Protein AF-A0A2D9KZ98-F1 (afdb_monomer_lite)

Structure (mmCIF, N/CA/C/O backbone):
data_AF-A0A2D9KZ98-F1
#
_entry.id   AF-A0A2D9KZ98-F1
#
loop_
_atom_site.group_PDB
_atom_site.id
_atom_site.type_symbol
_atom_site.label_atom_id
_atom_site.label_alt_id
_atom_site.label_comp_id
_atom_site.label_asym_id
_atom_site.label_entity_id
_atom_site.label_seq_id
_atom_site.pdbx_PDB_ins_code
_atom_site.Cartn_x
_atom_site.Cartn_y
_atom_site.Cartn_z
_atom_site.occupancy
_atom_site.B_iso_or_equiv
_atom_site.auth_seq_id
_atom_site.auth_comp_id
_atom_site.auth_asym_id
_atom_site.auth_atom_id
_atom_site.pdbx_PDB_model_num
ATOM 1 N N . MET A 1 1 ? -16.321 -20.448 24.373 1.00 41.00 1 MET A N 1
ATOM 2 C CA . MET A 1 1 ? -16.283 -18.971 24.338 1.00 41.00 1 MET A CA 1
ATOM 3 C C . MET A 1 1 ? -14.824 -18.565 24.469 1.00 41.00 1 MET A C 1
ATOM 5 O O . MET A 1 1 ? -14.412 -18.134 25.527 1.00 41.00 1 MET A O 1
ATOM 9 N N . GLU A 1 2 ? -14.036 -18.822 23.425 1.00 41.59 2 GLU A N 1
ATOM 10 C CA . GLU A 1 2 ? -12.563 -18.672 23.424 1.00 41.59 2 GLU A CA 1
ATOM 11 C C . GLU A 1 2 ? -12.092 -18.017 22.108 1.00 41.59 2 GLU A C 1
ATOM 13 O O . GLU A 1 2 ? -10.931 -18.061 21.757 1.00 41.59 2 GLU A O 1
ATOM 18 N N . LYS A 1 3 ? -13.029 -17.461 21.327 1.00 49.75 3 LYS A N 1
ATOM 19 C CA . LYS A 1 3 ? -12.790 -16.960 19.964 1.00 49.75 3 LYS A CA 1
ATOM 20 C C . LYS A 1 3 ? -12.680 -15.430 19.886 1.00 49.75 3 LYS A C 1
ATOM 22 O O . LYS A 1 3 ? -12.148 -14.899 18.919 1.00 49.75 3 LYS A O 1
ATOM 27 N N . ASP A 1 4 ? -13.183 -14.718 20.890 1.00 54.19 4 ASP A N 1
ATOM 28 C CA . ASP A 1 4 ? -13.397 -13.269 20.797 1.00 54.19 4 ASP A CA 1
ATOM 29 C C . ASP A 1 4 ? -12.133 -12.462 21.159 1.00 54.19 4 ASP A C 1
ATOM 31 O O . ASP A 1 4 ? -11.818 -11.482 20.485 1.00 54.19 4 ASP A O 1
ATOM 35 N N . GLU A 1 5 ? -11.345 -12.933 22.130 1.00 53.41 5 GLU A N 1
ATOM 36 C CA . GLU A 1 5 ? -10.069 -12.322 22.547 1.00 53.41 5 GLU A CA 1
ATOM 37 C C . GLU A 1 5 ? -8.997 -12.418 21.442 1.00 53.41 5 GLU A C 1
ATOM 39 O O . GLU A 1 5 ? -8.264 -11.463 21.178 1.00 53.41 5 GLU A O 1
ATOM 44 N N . ASP A 1 6 ? -9.016 -13.511 20.673 1.00 67.25 6 ASP A N 1
ATOM 45 C CA . ASP A 1 6 ? -8.138 -13.721 19.517 1.00 67.25 6 ASP A CA 1
ATOM 46 C C . ASP A 1 6 ? -8.327 -12.663 18.418 1.00 67.25 6 ASP A C 1
ATOM 48 O O . ASP A 1 6 ? -7.397 -12.372 17.665 1.00 67.25 6 ASP A O 1
ATOM 52 N N . THR A 1 7 ? -9.515 -12.060 18.305 1.00 70.50 7 THR A N 1
ATOM 53 C CA . THR A 1 7 ? -9.825 -11.109 17.223 1.00 70.50 7 THR A CA 1
ATOM 54 C C . THR A 1 7 ? -9.228 -9.738 17.480 1.00 70.50 7 THR A C 1
ATOM 56 O O . THR A 1 7 ? -8.637 -9.149 16.571 1.00 70.50 7 THR A O 1
ATOM 59 N N . TYR A 1 8 ? -9.362 -9.241 18.712 1.00 73.38 8 TYR A N 1
ATOM 60 C CA . TYR A 1 8 ? -8.701 -8.011 19.140 1.00 73.38 8 TYR A CA 1
ATOM 61 C C . TYR A 1 8 ? -7.187 -8.162 18.985 1.00 73.38 8 TYR A C 1
ATOM 63 O O . TYR A 1 8 ? -6.553 -7.344 18.320 1.00 73.38 8 TYR A O 1
ATOM 71 N N . ILE A 1 9 ? -6.631 -9.267 19.495 1.00 76.06 9 ILE A N 1
ATOM 72 C CA . ILE A 1 9 ? -5.197 -9.556 19.432 1.00 76.06 9 ILE A CA 1
ATOM 73 C C . ILE A 1 9 ? -4.721 -9.650 17.975 1.00 76.06 9 ILE A C 1
ATOM 75 O O . ILE A 1 9 ? -3.716 -9.037 17.622 1.00 76.06 9 ILE A O 1
ATOM 79 N N . ALA A 1 10 ? -5.453 -10.335 17.091 1.00 76.38 10 ALA A N 1
ATOM 80 C CA . ALA A 1 10 ? -5.082 -10.457 15.681 1.00 76.38 10 ALA A CA 1
ATOM 81 C C . ALA A 1 10 ? -5.15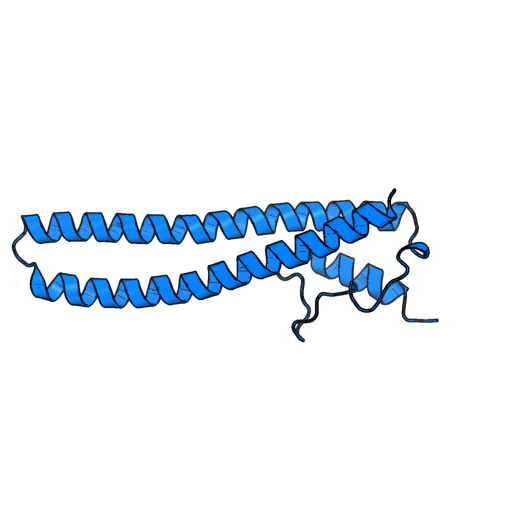1 -9.122 14.919 1.00 76.38 10 ALA A C 1
ATOM 83 O O . ALA A 1 10 ? -4.238 -8.802 14.153 1.00 76.38 10 ALA A O 1
ATOM 84 N N . LEU A 1 11 ? -6.213 -8.330 15.119 1.00 78.75 11 LEU A N 1
ATOM 85 C CA . LEU A 1 11 ? -6.356 -7.018 14.481 1.00 78.75 11 LEU A CA 1
ATOM 86 C C . LEU A 1 11 ? -5.305 -6.029 14.990 1.00 78.75 11 LEU A C 1
ATOM 88 O O . LEU A 1 11 ? -4.759 -5.274 14.186 1.00 78.75 11 LEU A O 1
ATOM 92 N N . LYS A 1 12 ? -5.006 -6.055 16.291 1.00 84.50 12 LYS A N 1
ATOM 93 C CA . LYS A 1 12 ? -3.983 -5.219 16.919 1.00 84.50 12 LYS A CA 1
ATOM 94 C C . LYS A 1 12 ? -2.582 -5.592 16.451 1.00 84.50 12 LYS A C 1
ATOM 96 O O . LYS A 1 12 ? -1.904 -4.736 15.892 1.00 84.50 12 LYS A O 1
ATOM 101 N N . MET A 1 13 ? -2.188 -6.866 16.560 1.00 81.19 13 MET A N 1
ATOM 102 C CA . MET A 1 13 ? -0.870 -7.333 16.105 1.00 81.19 13 MET A CA 1
ATOM 103 C C . MET A 1 13 ? -0.615 -6.959 14.648 1.00 81.19 13 MET A C 1
ATOM 105 O O . MET A 1 13 ? 0.479 -6.522 14.295 1.00 81.19 13 MET A O 1
ATOM 109 N N . MET A 1 14 ? -1.625 -7.087 13.787 1.00 77.75 14 MET A N 1
ATOM 110 C CA . MET A 1 14 ? -1.463 -6.702 12.392 1.00 77.75 14 MET A CA 1
ATOM 111 C C . MET A 1 14 ? -1.394 -5.200 12.197 1.00 77.75 14 MET A C 1
ATOM 113 O O . MET A 1 14 ? -0.592 -4.752 11.384 1.00 77.75 14 MET A O 1
ATOM 117 N N . ALA A 1 15 ? -2.194 -4.411 12.907 1.00 81.94 15 ALA A N 1
ATOM 118 C CA . ALA A 1 15 ? -2.112 -2.961 12.805 1.00 81.94 15 ALA A CA 1
ATOM 119 C C . ALA A 1 15 ? -0.759 -2.411 13.299 1.00 81.94 15 ALA A C 1
ATOM 121 O O . ALA A 1 15 ? -0.241 -1.461 12.717 1.00 81.94 15 ALA A O 1
ATOM 122 N N . GLU A 1 16 ? -0.159 -3.056 14.302 1.00 83.31 16 GLU A N 1
ATOM 123 C CA . GLU A 1 16 ? 1.168 -2.735 14.844 1.00 83.31 16 GLU A CA 1
ATOM 124 C C . GLU A 1 16 ? 2.326 -3.249 13.975 1.00 83.31 16 GLU A C 1
ATOM 126 O O . GLU A 1 16 ? 3.437 -2.714 14.017 1.00 83.31 16 GLU A O 1
ATOM 131 N N . THR A 1 17 ? 2.087 -4.286 13.172 1.00 80.25 17 THR A N 1
ATOM 132 C CA . THR A 1 17 ? 3.112 -4.847 12.292 1.00 80.25 17 THR A CA 1
ATOM 133 C C . THR A 1 17 ? 3.468 -3.854 11.182 1.00 80.25 17 THR A C 1
ATOM 135 O O . THR A 1 17 ? 2.603 -3.268 10.534 1.00 80.25 17 THR A O 1
ATOM 138 N N . ILE A 1 18 ? 4.774 -3.703 10.927 1.00 66.62 18 ILE A N 1
ATOM 139 C CA . ILE A 1 18 ? 5.327 -2.823 9.878 1.00 66.62 18 ILE A CA 1
ATOM 140 C C . ILE A 1 18 ? 4.890 -3.278 8.474 1.00 66.62 18 ILE A C 1
ATOM 142 O O . ILE A 1 18 ? 4.882 -2.485 7.531 1.00 66.62 18 ILE A O 1
ATOM 146 N N . ASP A 1 19 ? 4.523 -4.553 8.323 1.00 72.62 19 ASP A N 1
ATOM 147 C CA . ASP A 1 19 ? 3.942 -5.065 7.088 1.00 72.62 19 ASP A CA 1
ATOM 148 C C . ASP A 1 19 ? 2.615 -4.364 6.786 1.00 72.62 19 ASP A C 1
ATOM 150 O O . ASP A 1 19 ? 1.670 -4.318 7.576 1.00 72.62 19 ASP A O 1
ATOM 154 N N . LEU A 1 20 ? 2.538 -3.846 5.569 1.00 71.25 20 LEU A N 1
ATOM 155 C CA . LEU A 1 20 ? 1.388 -3.124 5.050 1.00 71.25 20 LEU A CA 1
ATOM 156 C C . LEU A 1 20 ? 0.285 -4.092 4.603 1.00 71.25 20 LEU A C 1
ATOM 158 O O . LEU A 1 20 ? -0.699 -3.677 3.996 1.00 71.25 20 LEU A O 1
ATOM 162 N N . SER A 1 21 ? 0.435 -5.388 4.886 1.00 73.81 21 SER A N 1
ATOM 163 C CA . SER A 1 21 ? -0.575 -6.415 4.676 1.00 73.81 21 SER A CA 1
ATOM 164 C C . SER A 1 21 ? -1.728 -6.274 5.671 1.00 73.81 21 SER A C 1
ATOM 166 O O . SER A 1 21 ? -1.557 -6.130 6.877 1.00 73.81 21 SER A O 1
ATOM 168 N N . SER A 1 22 ? -2.945 -6.303 5.146 1.00 70.00 22 SER A N 1
ATOM 169 C CA . SER A 1 22 ? -4.198 -6.366 5.912 1.00 70.00 22 SER A CA 1
ATOM 170 C C . SER A 1 22 ? -4.789 -7.781 5.916 1.00 70.00 22 SER A C 1
ATOM 172 O O . SER A 1 22 ? -5.937 -7.989 6.311 1.00 70.00 22 SER A O 1
ATOM 174 N N . ARG A 1 23 ? -4.003 -8.756 5.448 1.00 75.38 23 ARG A N 1
ATOM 175 C CA . ARG A 1 23 ? -4.386 -10.153 5.243 1.00 75.38 23 ARG A CA 1
ATOM 176 C C . ARG A 1 23 ? -3.403 -11.057 5.973 1.00 75.38 23 ARG A C 1
ATOM 178 O O . ARG A 1 23 ? -2.238 -10.690 6.096 1.00 75.38 23 ARG A O 1
ATOM 185 N N . ASN A 1 24 ? -3.871 -12.208 6.445 1.00 72.75 24 ASN A N 1
ATOM 186 C CA . ASN A 1 24 ? -3.000 -13.217 7.058 1.00 72.75 24 ASN A CA 1
ATOM 187 C C . ASN A 1 24 ? -2.224 -14.005 5.988 1.00 72.75 24 ASN A C 1
ATOM 189 O O . ASN A 1 24 ? -2.387 -13.784 4.786 1.00 72.75 24 ASN A O 1
ATOM 193 N N . ASP A 1 25 ? -1.427 -14.976 6.436 1.00 70.06 25 ASP A N 1
ATOM 194 C CA . ASP A 1 25 ? -0.662 -15.878 5.565 1.00 70.06 25 ASP A CA 1
ATOM 195 C C . ASP A 1 25 ? -1.540 -16.694 4.593 1.00 70.06 25 ASP A C 1
ATOM 197 O O . ASP A 1 25 ? -1.058 -17.142 3.553 1.00 70.06 25 ASP A O 1
ATOM 201 N N . ASN A 1 26 ? -2.840 -16.835 4.883 1.00 70.69 26 ASN A N 1
ATOM 202 C CA . ASN A 1 26 ? -3.827 -17.508 4.032 1.00 70.69 26 ASN A CA 1
ATOM 203 C C . ASN A 1 26 ? -4.537 -16.555 3.050 1.00 70.69 26 ASN A C 1
ATOM 205 O O . ASN A 1 26 ? -5.492 -16.953 2.386 1.00 70.69 26 ASN A O 1
ATOM 209 N N . ASP A 1 27 ? -4.086 -15.301 2.940 1.00 68.44 27 ASP A N 1
ATOM 210 C CA . ASP A 1 27 ? -4.697 -14.253 2.116 1.00 68.44 27 ASP A CA 1
ATOM 211 C C . ASP A 1 27 ? -6.161 -13.952 2.507 1.00 68.44 27 ASP A C 1
ATOM 213 O O . ASP A 1 27 ? -6.935 -13.459 1.689 1.00 68.44 27 ASP A O 1
ATOM 217 N N . GLU A 1 28 ? -6.565 -14.196 3.753 1.00 69.31 28 GLU A N 1
ATOM 218 C CA . GLU A 1 28 ? -7.889 -13.817 4.260 1.00 69.31 28 GLU A CA 1
ATOM 219 C C . GLU A 1 28 ? -7.850 -12.411 4.865 1.00 69.31 28 GLU A C 1
ATOM 221 O O . GLU A 1 28 ? -6.894 -12.054 5.557 1.00 69.31 28 GLU A O 1
ATOM 226 N N . ILE A 1 29 ? -8.897 -11.607 4.634 1.00 71.56 29 ILE A N 1
ATOM 227 C CA . ILE A 1 29 ? -9.044 -10.314 5.317 1.00 71.56 29 ILE A CA 1
ATOM 228 C C . ILE A 1 29 ? -9.324 -10.609 6.791 1.00 71.56 29 ILE A C 1
ATOM 230 O O . ILE A 1 29 ? -10.381 -11.139 7.141 1.00 71.56 29 ILE A O 1
ATOM 234 N N . ILE A 1 30 ? -8.362 -10.274 7.647 1.00 66.88 30 ILE A N 1
ATOM 235 C CA . ILE A 1 30 ? -8.365 -10.707 9.045 1.00 66.88 30 ILE A CA 1
ATOM 236 C C . ILE A 1 30 ? -9.577 -10.142 9.781 1.00 66.88 30 ILE A C 1
ATOM 238 O O . ILE A 1 30 ? -9.891 -8.956 9.677 1.00 66.88 30 ILE A O 1
ATOM 242 N N . GLY A 1 31 ? -10.263 -11.015 10.525 1.00 60.44 31 GLY A N 1
ATOM 243 C CA . GLY A 1 31 ? -11.296 -10.669 11.511 1.00 60.44 31 GLY A CA 1
ATOM 244 C C . GLY A 1 31 ? -12.620 -10.148 10.943 1.00 60.44 31 GLY A C 1
ATOM 245 O O . GLY A 1 31 ? -13.653 -10.233 11.598 1.00 60.44 31 GLY A O 1
ATOM 246 N N . LEU A 1 32 ? -12.638 -9.663 9.704 1.00 64.44 32 LEU A N 1
ATOM 247 C CA . LEU A 1 32 ? -13.784 -8.964 9.124 1.00 64.44 32 LEU A CA 1
ATOM 248 C C . LEU A 1 32 ? -14.896 -9.923 8.674 1.00 64.44 32 LEU A C 1
ATOM 250 O O . LEU A 1 32 ? -16.074 -9.564 8.730 1.00 64.44 32 LEU A O 1
ATOM 254 N N . GLU A 1 33 ? -14.518 -11.126 8.239 1.00 58.84 33 GLU A N 1
ATOM 255 C CA . GLU A 1 33 ? -15.430 -12.175 7.755 1.00 58.84 33 GLU A CA 1
ATOM 256 C C . GLU A 1 33 ? -15.885 -13.123 8.872 1.00 58.84 33 GLU A C 1
ATOM 258 O O . GLU A 1 33 ? -16.971 -13.691 8.793 1.00 58.84 33 GLU A O 1
ATOM 263 N N . TYR A 1 34 ? -15.097 -13.231 9.944 1.00 51.09 34 TYR A N 1
ATOM 264 C CA . TYR A 1 34 ? -15.339 -14.173 11.037 1.00 51.09 34 TYR A CA 1
ATOM 265 C C . TYR A 1 34 ? -16.037 -13.546 12.254 1.00 51.09 34 TYR A C 1
ATOM 267 O O . TYR A 1 34 ? -16.727 -14.261 12.977 1.00 51.09 34 TYR A O 1
ATOM 275 N N . TYR A 1 35 ? -15.937 -12.224 12.455 1.00 55.59 35 TYR A N 1
ATOM 276 C CA . TYR A 1 35 ? -16.485 -11.555 13.638 1.00 55.59 35 TYR A CA 1
ATOM 277 C C . TYR A 1 35 ? -17.438 -10.426 13.234 1.00 55.59 35 TYR A C 1
ATOM 279 O O . TYR A 1 35 ? -17.073 -9.310 12.860 1.00 55.59 35 TYR A O 1
ATOM 287 N N . VAL A 1 36 ? -18.724 -10.776 13.246 1.00 55.38 36 VAL A N 1
ATOM 288 C CA . VAL A 1 36 ? -19.864 -9.878 13.000 1.00 55.38 36 VAL A CA 1
ATOM 289 C C . VAL A 1 36 ? -20.209 -9.053 14.254 1.00 55.38 36 VAL A C 1
ATOM 291 O O . VAL A 1 36 ? -20.938 -8.070 14.155 1.00 55.38 36 VAL A O 1
ATOM 294 N N . ASN A 1 37 ? -19.643 -9.388 15.418 1.00 57.53 37 ASN A N 1
ATOM 295 C CA . ASN A 1 37 ? -19.978 -8.777 16.704 1.00 57.53 37 ASN A CA 1
ATOM 296 C C . ASN A 1 37 ? -18.792 -8.025 17.319 1.00 57.53 37 ASN A C 1
ATOM 298 O O . ASN A 1 37 ? -18.212 -8.469 18.302 1.00 57.53 37 ASN A O 1
ATOM 302 N N . PHE A 1 38 ? -18.487 -6.837 16.790 1.00 64.12 38 PHE A N 1
ATOM 303 C CA . PHE A 1 38 ? -17.633 -5.875 17.501 1.00 64.12 38 PHE A CA 1
ATOM 304 C C . PHE A 1 38 ? -18.293 -5.343 18.794 1.00 64.12 38 PHE A C 1
ATOM 306 O O . PHE A 1 38 ? -17.620 -4.726 19.603 1.00 64.12 38 PHE A O 1
ATOM 313 N N . ASN A 1 39 ? -19.574 -5.656 19.040 1.00 61.47 39 ASN A N 1
ATOM 314 C CA . ASN A 1 39 ? -20.327 -5.320 20.259 1.00 61.47 39 ASN A CA 1
ATOM 315 C C . ASN A 1 39 ? -19.777 -5.938 21.563 1.00 61.47 39 ASN A C 1
ATOM 317 O O . ASN A 1 39 ? -20.323 -5.667 22.628 1.00 61.47 39 ASN A O 1
ATOM 321 N N . VAL A 1 40 ? -18.788 -6.833 21.482 1.00 63.34 40 VAL A N 1
ATOM 322 C CA . VAL A 1 40 ? -18.164 -7.487 22.649 1.00 63.34 40 VAL A CA 1
ATOM 323 C C . VAL A 1 40 ? -16.894 -6.750 23.097 1.00 63.34 40 VAL A C 1
ATOM 325 O O . VAL A 1 40 ? -16.452 -6.946 24.224 1.00 63.34 40 VAL A O 1
ATOM 328 N N . LEU A 1 41 ? -16.326 -5.893 22.240 1.00 69.69 41 LEU A N 1
ATOM 329 C CA . LEU A 1 41 ? -15.179 -5.052 22.585 1.00 69.69 41 LEU A CA 1
ATOM 330 C C . LEU A 1 41 ? -15.612 -3.916 23.508 1.00 69.69 41 LEU A C 1
ATOM 332 O O . LEU A 1 41 ? -16.705 -3.366 23.365 1.00 69.69 41 LEU A O 1
ATOM 336 N N . THR A 1 42 ? -14.727 -3.544 24.424 1.00 76.38 42 THR A N 1
ATOM 337 C CA . THR A 1 42 ? -14.895 -2.319 25.207 1.00 76.38 42 THR A CA 1
ATOM 338 C C . THR A 1 42 ? -14.692 -1.082 24.329 1.00 76.38 42 THR A C 1
ATOM 340 O O . THR A 1 42 ? -13.992 -1.129 23.313 1.00 76.38 42 THR A O 1
ATOM 343 N N . ASP A 1 43 ? -15.277 0.050 24.730 1.00 79.00 43 ASP A N 1
ATOM 344 C CA . ASP A 1 43 ? -15.118 1.324 24.012 1.00 79.00 43 ASP A CA 1
ATOM 345 C C . ASP A 1 43 ? -13.636 1.738 23.890 1.00 79.00 43 ASP A C 1
ATOM 347 O O . ASP A 1 43 ? -13.225 2.304 22.871 1.00 79.00 43 ASP A O 1
ATOM 351 N N . ASP A 1 44 ? -12.817 1.399 24.892 1.00 81.38 44 ASP A N 1
ATOM 352 C CA . ASP A 1 44 ? -11.375 1.662 24.909 1.00 81.38 44 ASP A CA 1
ATOM 353 C C . ASP A 1 44 ? -10.627 0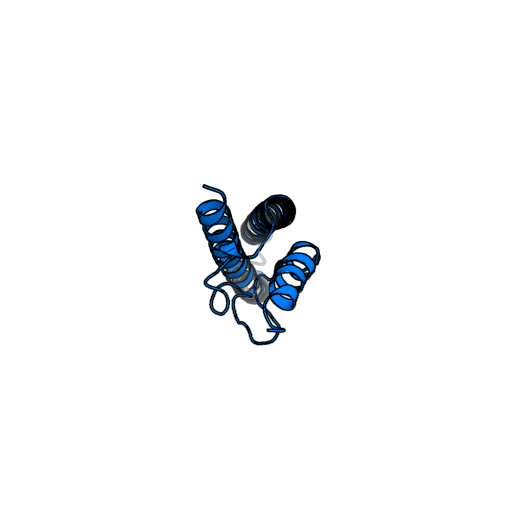.813 23.863 1.00 81.38 44 ASP A C 1
ATOM 355 O O . ASP A 1 44 ? -9.856 1.351 23.064 1.00 81.38 44 ASP A O 1
ATOM 359 N N . GLU A 1 45 ? -10.896 -0.496 23.799 1.00 80.81 45 GLU A N 1
ATOM 360 C CA . GLU A 1 45 ? -10.293 -1.407 22.810 1.00 80.81 45 GLU A CA 1
ATOM 361 C C . GLU A 1 45 ? -10.717 -1.062 21.379 1.00 80.81 45 GLU A C 1
ATOM 363 O O . GLU A 1 45 ? -9.909 -1.119 20.446 1.00 80.81 45 GLU A O 1
ATOM 368 N N . LEU A 1 46 ? -11.984 -0.678 21.193 1.00 81.69 46 LEU A N 1
ATOM 369 C CA . LEU A 1 46 ? -12.499 -0.240 19.900 1.00 81.69 46 LEU A CA 1
ATOM 370 C C . LEU A 1 46 ? -11.811 1.053 19.444 1.00 81.69 46 LEU A C 1
ATOM 372 O O . LEU A 1 46 ? -11.415 1.164 18.282 1.00 81.69 46 LEU A O 1
ATOM 376 N N . THR A 1 47 ? -11.625 2.011 20.355 1.00 83.31 47 THR A N 1
ATOM 377 C CA . THR A 1 47 ? -10.945 3.281 20.063 1.00 83.31 47 THR A CA 1
ATOM 378 C C . THR A 1 47 ? -9.474 3.065 19.708 1.00 83.31 47 THR A C 1
ATOM 380 O O . THR A 1 47 ? -8.984 3.647 18.737 1.00 83.31 47 THR A O 1
ATOM 383 N N . GLU A 1 48 ? -8.773 2.200 20.444 1.00 85.88 48 GLU A N 1
ATOM 384 C CA . GLU A 1 48 ? -7.383 1.840 20.154 1.00 85.88 48 GLU A CA 1
ATOM 385 C C . GLU A 1 48 ? -7.250 1.181 18.773 1.00 85.88 48 GLU A C 1
ATOM 387 O O . GLU A 1 48 ? -6.415 1.589 17.961 1.00 85.88 48 GLU A O 1
ATOM 392 N N . LEU A 1 49 ? -8.121 0.216 18.457 1.00 84.12 49 LEU A N 1
ATOM 393 C CA . LEU A 1 49 ? -8.143 -0.428 17.145 1.00 84.12 49 LEU A CA 1
ATOM 394 C C . LEU A 1 49 ? -8.381 0.582 16.018 1.00 84.12 49 LEU A C 1
ATOM 396 O O . LEU A 1 49 ? -7.696 0.524 14.997 1.00 84.12 49 LEU A O 1
ATOM 400 N N . ILE A 1 50 ? -9.312 1.522 16.190 1.00 85.25 50 ILE A N 1
ATOM 401 C CA . ILE A 1 50 ? -9.571 2.570 15.194 1.00 85.25 50 ILE A CA 1
ATOM 402 C C . ILE A 1 50 ? -8.307 3.395 14.935 1.00 85.25 50 ILE A C 1
ATOM 404 O O . ILE A 1 50 ? -7.932 3.578 13.777 1.00 85.25 50 ILE A O 1
ATOM 408 N N . GLN A 1 51 ? -7.616 3.847 15.985 1.00 88.00 51 GLN A N 1
ATOM 409 C CA . GLN A 1 51 ? -6.395 4.645 15.836 1.00 88.00 51 GLN A CA 1
ATOM 410 C C . GLN A 1 51 ? -5.288 3.878 15.103 1.00 88.00 51 GLN A C 1
ATOM 412 O O . GLN A 1 51 ? -4.678 4.407 14.169 1.00 88.00 51 GLN A O 1
ATOM 417 N N . LEU A 1 52 ? -5.053 2.620 15.485 1.00 87.88 52 LEU A N 1
ATOM 418 C CA . LEU A 1 52 ? -4.023 1.784 14.867 1.00 87.88 52 LEU A CA 1
ATOM 419 C C . LEU A 1 52 ? -4.320 1.519 13.382 1.00 87.88 52 LEU A C 1
ATOM 421 O O . LEU A 1 52 ? -3.433 1.625 12.528 1.00 87.88 52 LEU A O 1
ATOM 425 N N . TRP A 1 53 ? -5.574 1.215 13.044 1.00 86.81 53 TRP A N 1
ATOM 426 C CA . TRP A 1 53 ? -5.972 0.946 11.663 1.00 86.81 53 TRP A CA 1
ATOM 427 C C . TRP A 1 53 ? -6.005 2.203 10.789 1.00 86.81 53 TRP A C 1
ATOM 429 O O . TRP A 1 53 ? -5.668 2.110 9.607 1.00 86.81 53 TRP A O 1
ATOM 439 N N . ASP A 1 54 ? -6.319 3.374 11.341 1.00 86.75 54 ASP A N 1
ATOM 440 C CA . ASP A 1 54 ? -6.247 4.649 10.617 1.00 86.75 54 ASP A CA 1
ATOM 441 C C . ASP A 1 54 ? -4.791 5.059 10.319 1.00 86.75 54 ASP A C 1
ATOM 443 O O . ASP A 1 54 ? -4.435 5.464 9.201 1.00 86.75 54 ASP A O 1
ATOM 447 N N . GLN A 1 55 ? -3.890 4.835 11.281 1.00 87.81 55 GLN A N 1
ATOM 448 C CA . GLN A 1 55 ? -2.454 5.012 11.073 1.00 87.81 55 GLN A CA 1
ATOM 449 C C . GLN A 1 55 ? -1.921 4.055 9.993 1.00 87.81 55 GLN A C 1
ATOM 451 O O . GLN A 1 55 ? -1.167 4.464 9.095 1.00 87.81 55 GLN A O 1
ATOM 456 N N . LYS A 1 56 ? -2.342 2.786 10.025 1.00 84.81 56 LYS A N 1
ATOM 457 C CA . LYS A 1 56 ? -1.981 1.799 9.001 1.00 84.81 56 LYS A CA 1
ATOM 458 C C . LYS A 1 56 ? -2.554 2.158 7.630 1.00 84.81 56 LYS A C 1
ATOM 460 O O . LYS A 1 56 ? -1.832 2.063 6.633 1.00 84.81 56 LYS A O 1
ATOM 465 N N . LEU A 1 57 ? -3.795 2.643 7.562 1.00 86.06 57 LEU A N 1
ATOM 466 C CA . LEU A 1 57 ? -4.432 3.122 6.333 1.00 86.06 57 LEU A CA 1
ATOM 467 C C . LEU A 1 57 ? -3.625 4.262 5.703 1.00 86.06 57 LEU A C 1
ATOM 469 O O . LEU A 1 57 ? -3.270 4.192 4.524 1.00 86.06 57 LEU A O 1
ATOM 473 N N . THR A 1 58 ? -3.261 5.267 6.499 1.00 87.50 58 THR A N 1
ATOM 474 C CA . THR A 1 58 ? -2.431 6.396 6.054 1.00 87.50 58 THR A CA 1
ATOM 475 C C . THR A 1 58 ? -1.075 5.923 5.523 1.00 87.50 58 THR A C 1
ATOM 477 O O . THR A 1 58 ? -0.566 6.431 4.519 1.00 87.50 58 THR A O 1
ATOM 480 N N . THR A 1 59 ? -0.481 4.912 6.156 1.00 85.94 59 THR A N 1
ATOM 481 C CA . THR A 1 59 ? 0.802 4.346 5.717 1.00 85.94 59 THR A CA 1
ATOM 482 C C . THR A 1 59 ? 0.658 3.576 4.399 1.00 85.94 59 THR A C 1
ATOM 484 O O . THR A 1 59 ? 1.453 3.782 3.480 1.00 85.94 59 THR A O 1
ATOM 487 N N . CYS A 1 60 ? -0.409 2.789 4.236 1.00 84.50 60 CYS A N 1
ATOM 488 C CA . CYS A 1 60 ? -0.727 2.101 2.979 1.00 84.50 60 CYS A CA 1
ATOM 489 C C . CYS A 1 60 ? -0.990 3.091 1.827 1.00 84.50 60 CYS A C 1
ATOM 491 O O . CYS A 1 60 ? -0.597 2.846 0.683 1.00 84.50 60 CYS A O 1
ATOM 493 N N . GLN A 1 61 ? -1.621 4.238 2.108 1.00 84.50 61 GLN A N 1
ATOM 494 C CA . GLN A 1 61 ? -1.817 5.305 1.118 1.00 84.50 61 GLN A CA 1
ATOM 495 C C . GLN A 1 61 ? -0.482 5.882 0.637 1.00 84.50 61 GLN A C 1
ATOM 497 O O . GLN A 1 61 ? -0.279 6.039 -0.571 1.00 84.50 61 GLN A O 1
ATOM 502 N N . LYS A 1 62 ? 0.443 6.154 1.568 1.00 85.50 62 LYS A N 1
ATOM 503 C CA . LYS A 1 62 ? 1.795 6.628 1.244 1.00 85.50 62 LYS A CA 1
ATOM 504 C C . LYS A 1 62 ? 2.562 5.609 0.407 1.00 85.50 62 LYS A C 1
ATOM 506 O O . LYS A 1 62 ? 3.181 6.000 -0.578 1.00 85.50 62 LYS A O 1
ATOM 511 N N . GLU A 1 63 ? 2.484 4.318 0.736 1.00 82.56 63 GLU A N 1
ATOM 512 C CA . GLU A 1 63 ? 3.157 3.266 -0.038 1.00 82.56 63 GLU A CA 1
ATOM 513 C C . GLU A 1 63 ? 2.612 3.173 -1.468 1.00 82.56 63 GLU A C 1
ATOM 515 O O . GLU A 1 63 ? 3.385 3.123 -2.427 1.00 82.56 63 GLU A O 1
ATOM 520 N N . LYS A 1 64 ? 1.286 3.224 -1.640 1.00 82.56 64 LYS A N 1
ATOM 521 C CA . LYS A 1 64 ? 0.670 3.253 -2.972 1.00 82.56 64 LYS A CA 1
ATOM 522 C C . LYS A 1 64 ? 1.174 4.446 -3.790 1.00 82.56 64 LYS A C 1
ATOM 524 O O . LYS A 1 64 ? 1.526 4.268 -4.955 1.00 82.56 64 LYS A O 1
ATOM 529 N N . LEU A 1 65 ? 1.210 5.640 -3.195 1.00 81.94 65 LEU A N 1
ATOM 530 C CA . LEU A 1 65 ? 1.707 6.848 -3.861 1.00 81.94 65 LEU A CA 1
ATOM 531 C C . LEU A 1 65 ? 3.191 6.727 -4.217 1.00 81.94 65 LEU A C 1
ATOM 533 O O . LEU A 1 65 ? 3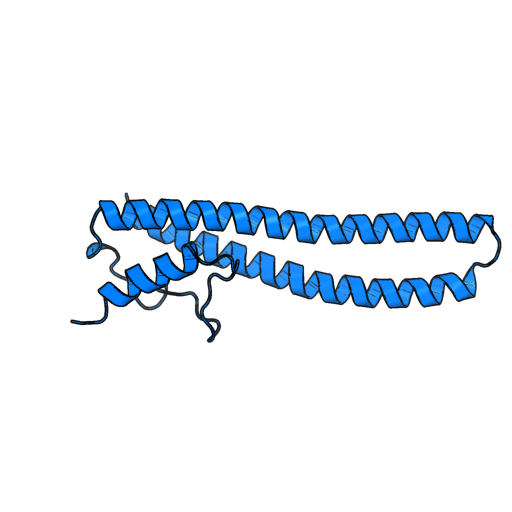.563 7.004 -5.354 1.00 81.94 65 LEU A O 1
ATOM 537 N N . ALA A 1 66 ? 4.023 6.250 -3.290 1.00 81.44 66 ALA A N 1
ATOM 538 C CA . ALA A 1 66 ? 5.446 6.022 -3.528 1.00 81.44 66 ALA A CA 1
ATOM 539 C C . ALA A 1 66 ? 5.667 5.028 -4.680 1.00 81.44 66 ALA A C 1
ATOM 541 O O . ALA A 1 66 ? 6.447 5.290 -5.597 1.00 81.44 66 ALA A O 1
ATOM 542 N N . SER A 1 67 ? 4.916 3.924 -4.691 1.00 78.62 67 SER A N 1
ATOM 543 C CA . SER A 1 67 ? 4.988 2.918 -5.750 1.00 78.62 67 SER A CA 1
ATOM 544 C C . SER A 1 67 ? 4.535 3.462 -7.107 1.00 78.62 67 SER A C 1
ATOM 546 O O . SER A 1 67 ? 5.122 3.096 -8.118 1.00 78.62 67 SER A O 1
ATOM 548 N N . GLN A 1 68 ? 3.528 4.341 -7.157 1.00 76.69 68 GLN A N 1
ATOM 549 C CA . GLN A 1 68 ? 3.113 5.001 -8.402 1.00 76.69 68 GLN A CA 1
ATOM 550 C C . GLN A 1 68 ? 4.131 6.042 -8.879 1.00 76.69 68 GLN A C 1
ATOM 552 O O . GLN A 1 68 ? 4.355 6.186 -10.078 1.00 76.69 68 GLN A O 1
ATOM 557 N N . PHE A 1 69 ? 4.767 6.757 -7.953 1.00 79.81 69 PHE A N 1
ATOM 558 C CA . PHE A 1 69 ? 5.772 7.761 -8.287 1.00 79.81 69 PHE A CA 1
ATOM 559 C C . PHE A 1 69 ? 7.060 7.135 -8.834 1.00 79.81 69 PHE A C 1
ATOM 561 O O . PHE A 1 69 ? 7.662 7.690 -9.750 1.00 79.81 69 PHE A O 1
ATOM 568 N N . THR A 1 70 ? 7.436 5.951 -8.340 1.00 77.62 70 THR A N 1
ATOM 569 C CA . THR A 1 70 ? 8.632 5.229 -8.816 1.00 77.62 70 THR A CA 1
ATOM 570 C C . THR A 1 70 ? 8.500 4.884 -10.307 1.00 77.62 70 THR A C 1
ATOM 572 O O . THR A 1 70 ? 9.410 5.169 -11.084 1.00 77.62 70 THR A O 1
ATOM 575 N N . VAL A 1 71 ? 7.307 4.450 -10.737 1.00 73.62 71 VAL A N 1
ATOM 576 C CA . VAL A 1 71 ? 6.981 4.192 -12.152 1.00 73.62 71 VAL A CA 1
ATOM 577 C C . VAL A 1 71 ? 7.217 5.438 -13.011 1.00 73.62 71 VAL A C 1
ATOM 579 O O . VAL A 1 71 ? 7.876 5.381 -14.049 1.00 73.62 71 VAL A O 1
ATOM 582 N N . ILE A 1 72 ? 6.709 6.594 -12.571 1.00 79.62 72 ILE A N 1
ATOM 583 C CA . ILE A 1 72 ? 6.863 7.865 -13.294 1.00 79.62 72 ILE A CA 1
ATOM 584 C C . ILE A 1 72 ? 8.342 8.263 -13.389 1.00 79.62 72 ILE A C 1
ATOM 586 O O . ILE A 1 72 ? 8.790 8.694 -14.452 1.00 79.62 72 ILE A O 1
ATOM 590 N N . GLN A 1 73 ? 9.111 8.095 -12.308 1.00 75.88 73 GLN A N 1
ATOM 591 C CA . GLN A 1 73 ? 10.550 8.374 -12.304 1.00 75.88 73 GLN A CA 1
ATOM 592 C C . GLN A 1 73 ? 11.304 7.496 -13.306 1.00 75.88 73 GLN A C 1
ATOM 594 O O . GLN A 1 73 ? 12.133 8.007 -14.059 1.00 75.88 73 GLN A O 1
ATOM 599 N N . VAL A 1 74 ? 10.990 6.199 -13.357 1.00 79.81 74 VAL A N 1
ATOM 600 C CA . VAL A 1 74 ? 11.584 5.258 -14.314 1.00 79.81 74 VAL A CA 1
ATOM 601 C C . VAL A 1 74 ? 11.275 5.700 -15.747 1.00 79.81 74 VAL A C 1
ATOM 603 O O . VAL A 1 74 ? 12.205 5.869 -16.536 1.00 79.81 74 VAL A O 1
ATOM 606 N N . PHE A 1 75 ? 10.012 6.010 -16.070 1.00 79.06 75 PHE A N 1
ATOM 607 C CA . PHE A 1 75 ? 9.629 6.577 -17.374 1.00 79.06 75 PHE A CA 1
ATOM 608 C C . PHE A 1 75 ? 10.383 7.866 -17.723 1.00 79.06 75 PHE A C 1
ATOM 610 O O . PHE A 1 75 ? 10.858 8.008 -18.853 1.00 79.06 75 PHE A O 1
ATOM 617 N N . GLY A 1 76 ? 10.553 8.774 -16.760 1.00 81.06 76 GLY A N 1
ATOM 618 C CA . GLY A 1 76 ? 11.323 10.005 -16.941 1.00 81.06 76 GLY A CA 1
ATOM 619 C C . GLY A 1 76 ? 12.798 9.754 -17.273 1.00 81.06 76 GLY A C 1
ATOM 620 O O . GLY A 1 76 ? 13.326 10.351 -18.212 1.00 81.06 76 GLY A O 1
ATOM 621 N N . LEU A 1 77 ? 13.454 8.834 -16.557 1.00 80.19 77 LEU A N 1
ATOM 622 C CA . LEU A 1 77 ? 14.856 8.465 -16.799 1.00 80.19 77 LEU A CA 1
ATOM 623 C C . LEU A 1 77 ? 15.061 7.850 -18.185 1.00 80.19 77 LEU A C 1
ATOM 625 O O . LEU A 1 77 ? 16.049 8.147 -18.856 1.00 80.19 77 LEU A O 1
ATOM 629 N N . ILE A 1 78 ? 14.116 7.031 -18.640 1.00 76.31 78 ILE A N 1
ATOM 630 C CA . ILE A 1 78 ? 14.175 6.413 -19.967 1.00 76.31 78 ILE A CA 1
ATOM 631 C C . ILE A 1 78 ? 14.011 7.468 -21.059 1.00 76.31 78 ILE A C 1
ATOM 633 O O . ILE A 1 78 ? 14.772 7.470 -22.025 1.00 76.31 78 ILE A O 1
ATOM 637 N N . GLY A 1 79 ? 13.042 8.378 -20.910 1.00 77.56 79 GLY A N 1
ATOM 638 C CA . GLY A 1 79 ? 12.860 9.488 -21.845 1.00 77.56 79 GLY A CA 1
ATOM 639 C C . GLY A 1 79 ? 14.128 10.338 -21.965 1.00 77.56 79 GLY A C 1
ATOM 640 O O . GLY A 1 79 ? 14.560 10.660 -23.071 1.00 77.56 79 GLY A O 1
ATOM 641 N N . LEU A 1 80 ? 14.783 10.618 -20.835 1.00 80.25 80 LEU A N 1
ATOM 642 C CA . LEU A 1 80 ? 16.058 11.331 -20.805 1.00 80.25 80 LEU A CA 1
ATOM 643 C C . LEU A 1 80 ? 17.183 10.545 -21.499 1.00 80.25 80 LEU A C 1
ATOM 645 O O . LEU A 1 80 ? 17.917 11.110 -22.310 1.00 80.25 80 LEU A O 1
ATOM 649 N N . ALA A 1 81 ? 17.304 9.244 -21.234 1.00 75.25 81 ALA A N 1
ATOM 650 C CA . ALA A 1 81 ? 18.304 8.393 -21.874 1.00 75.25 81 ALA A CA 1
ATOM 651 C C . ALA A 1 81 ? 18.101 8.301 -23.396 1.00 75.25 81 ALA A C 1
ATOM 653 O O . ALA A 1 81 ? 19.074 8.348 -24.148 1.00 75.25 81 ALA A O 1
ATOM 654 N N . MET A 1 82 ? 16.848 8.245 -23.865 1.00 74.81 82 MET A N 1
ATOM 655 C CA . MET A 1 82 ? 16.523 8.293 -25.295 1.00 74.81 82 MET A CA 1
ATOM 656 C C . MET A 1 82 ? 16.954 9.612 -25.943 1.00 74.81 82 MET A C 1
ATOM 658 O O . MET A 1 82 ? 17.530 9.588 -27.030 1.00 74.81 82 MET A O 1
ATOM 662 N N . LEU A 1 83 ? 16.729 10.752 -25.280 1.00 77.81 83 LEU A N 1
ATOM 663 C CA . LEU A 1 83 ? 17.184 12.057 -25.775 1.00 77.81 83 LEU A CA 1
ATOM 664 C C . LEU A 1 83 ? 18.713 12.110 -25.915 1.00 77.81 83 LEU A C 1
ATOM 666 O O . LEU A 1 83 ? 19.225 12.576 -26.931 1.00 77.81 83 LEU A O 1
ATOM 670 N N . ILE A 1 84 ? 19.448 11.581 -24.932 1.00 76.38 84 ILE A N 1
ATOM 671 C CA . ILE A 1 84 ? 20.919 11.521 -24.961 1.00 76.38 84 ILE A CA 1
ATOM 672 C C . ILE A 1 84 ? 21.413 10.574 -26.070 1.00 76.38 84 ILE A C 1
ATOM 674 O O . ILE A 1 84 ? 22.351 10.903 -26.800 1.00 76.38 84 ILE A O 1
ATOM 678 N N . ALA A 1 85 ? 20.773 9.414 -26.239 1.00 71.81 85 ALA A N 1
ATOM 679 C CA . ALA A 1 85 ? 21.113 8.445 -27.283 1.00 71.81 85 ALA A CA 1
ATOM 680 C C . ALA A 1 85 ? 20.861 8.997 -28.699 1.00 71.81 85 ALA A C 1
ATOM 682 O O . ALA A 1 85 ? 21.669 8.778 -29.602 1.00 71.81 85 ALA A O 1
ATOM 683 N N . TRP A 1 86 ? 19.778 9.761 -28.887 1.00 71.56 86 TRP A N 1
ATOM 684 C CA . TRP A 1 86 ? 19.494 10.468 -30.139 1.00 71.56 86 TRP A CA 1
ATOM 685 C C . TRP A 1 86 ? 20.609 11.459 -30.484 1.00 71.56 86 TRP A C 1
ATOM 687 O O . TRP A 1 86 ? 21.109 11.461 -31.607 1.00 71.56 86 TRP A O 1
ATOM 697 N N . LEU A 1 87 ? 21.032 12.276 -29.515 1.00 77.81 87 LEU A N 1
ATOM 698 C CA . LEU A 1 87 ? 22.093 13.273 -29.702 1.00 77.81 87 LEU A CA 1
ATOM 699 C C . LEU A 1 87 ? 23.471 12.653 -30.005 1.00 77.81 87 LEU A C 1
ATOM 701 O O . LEU A 1 87 ? 24.328 13.329 -30.564 1.00 77.81 87 LEU A O 1
ATOM 705 N N . SER A 1 88 ? 23.686 11.381 -29.656 1.00 74.19 88 SER A N 1
ATOM 706 C CA . SER A 1 88 ? 24.977 10.678 -29.770 1.00 74.19 88 SER A CA 1
ATOM 707 C C . SER A 1 88 ? 25.057 9.647 -30.908 1.00 74.19 88 SER A C 1
ATOM 709 O O . SER A 1 88 ? 26.105 9.034 -31.097 1.00 74.19 88 SER A O 1
ATOM 711 N N . GLY A 1 89 ? 23.992 9.457 -31.700 1.00 68.50 89 GLY A N 1
ATOM 712 C CA . GLY A 1 89 ? 24.025 8.672 -32.947 1.00 68.50 89 GLY A CA 1
ATOM 713 C C . GLY A 1 89 ? 24.022 7.139 -32.802 1.00 68.50 89 GLY A C 1
ATOM 714 O O . GLY A 1 89 ? 24.097 6.434 -33.806 1.00 68.50 89 GLY A O 1
ATOM 715 N N . GLY A 1 90 ? 23.892 6.595 -31.587 1.00 68.25 90 GLY A N 1
ATOM 716 C CA . GLY A 1 90 ? 23.934 5.150 -31.284 1.00 68.25 90 GLY A CA 1
ATOM 717 C C . GLY A 1 90 ? 22.560 4.507 -31.041 1.00 68.25 90 GLY A C 1
ATOM 718 O O . GLY A 1 90 ? 22.361 3.808 -30.050 1.00 68.25 90 GLY A O 1
ATOM 719 N N . ILE A 1 91 ? 21.585 4.787 -31.905 1.00 61.66 91 ILE A N 1
ATOM 720 C CA . ILE A 1 91 ? 20.157 4.794 -31.539 1.00 61.66 91 ILE A CA 1
ATOM 721 C C . ILE A 1 91 ? 19.537 3.384 -31.416 1.00 61.66 91 ILE A C 1
ATOM 723 O O . ILE A 1 91 ? 18.800 3.117 -30.477 1.00 61.66 91 ILE A O 1
ATOM 727 N N . ALA A 1 92 ? 19.833 2.432 -32.304 1.00 61.28 92 ALA A N 1
ATOM 728 C CA . ALA A 1 92 ? 19.024 1.205 -32.384 1.00 61.28 92 ALA A CA 1
ATOM 729 C C . ALA A 1 92 ? 19.327 0.145 -31.296 1.00 61.28 92 ALA A C 1
ATOM 731 O O . ALA A 1 92 ? 18.406 -0.435 -30.722 1.00 61.28 92 ALA A O 1
ATOM 732 N N . GLY A 1 93 ? 20.606 -0.111 -30.991 1.00 58.12 93 GLY A N 1
ATOM 733 C CA . GLY A 1 93 ? 21.017 -1.183 -30.067 1.00 58.12 93 GLY A CA 1
ATOM 734 C C . GLY A 1 93 ? 20.864 -0.832 -28.583 1.00 58.12 93 GLY A C 1
ATOM 735 O O . GLY A 1 93 ? 20.495 -1.687 -27.779 1.00 58.12 93 GLY A O 1
ATOM 736 N N . ALA A 1 94 ? 21.085 0.436 -28.222 1.00 62.69 94 ALA A N 1
ATOM 737 C CA . ALA A 1 94 ? 20.908 0.923 -26.853 1.00 62.69 94 ALA A CA 1
ATOM 738 C C . ALA A 1 94 ? 19.423 1.010 -26.460 1.00 62.69 94 ALA A C 1
ATOM 740 O O . ALA A 1 94 ? 19.060 0.709 -25.325 1.00 62.69 94 ALA A O 1
ATOM 741 N N . ILE A 1 95 ? 18.547 1.362 -27.408 1.00 62.50 95 ILE A N 1
ATOM 74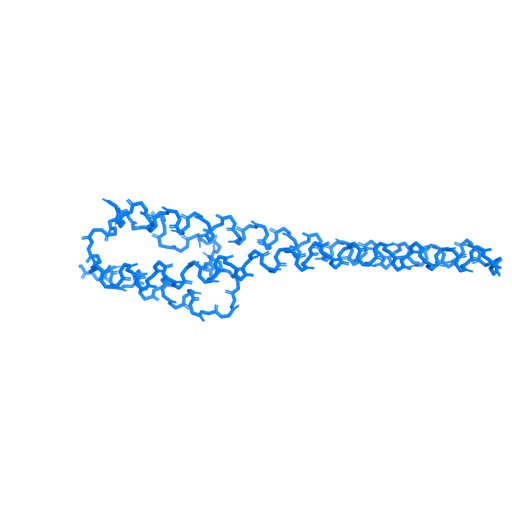2 C CA . ILE A 1 95 ? 17.100 1.437 -27.171 1.00 62.50 95 ILE A CA 1
ATOM 743 C C . ILE A 1 95 ? 16.514 0.049 -26.881 1.00 62.50 95 ILE A C 1
ATOM 745 O O . ILE A 1 95 ? 15.725 -0.090 -25.949 1.00 62.50 95 ILE A O 1
ATOM 749 N N . ALA A 1 96 ? 16.932 -0.991 -27.609 1.00 61.19 96 ALA A N 1
ATOM 750 C CA . ALA A 1 96 ? 16.426 -2.348 -27.396 1.00 61.19 96 ALA A CA 1
ATOM 751 C C . ALA A 1 96 ? 16.799 -2.925 -26.013 1.00 61.19 96 ALA A C 1
ATOM 753 O O . ALA A 1 96 ? 15.953 -3.550 -25.370 1.00 61.19 96 ALA A O 1
ATOM 754 N N . SER A 1 97 ? 18.025 -2.688 -25.518 1.00 63.19 97 SER A N 1
ATOM 755 C CA . SER A 1 97 ? 18.428 -3.162 -24.182 1.00 63.19 97 SER A CA 1
ATOM 756 C C . SER A 1 97 ? 17.736 -2.384 -23.058 1.00 63.19 97 SER A C 1
ATOM 758 O O . SER A 1 97 ? 17.324 -2.983 -22.063 1.00 63.19 97 SER A O 1
ATOM 760 N N . MET A 1 98 ? 17.513 -1.077 -23.247 1.00 65.44 98 MET A N 1
ATOM 761 C CA . MET A 1 98 ? 16.748 -0.259 -22.308 1.00 65.44 98 MET A CA 1
ATOM 762 C C . MET A 1 98 ? 15.295 -0.725 -22.227 1.00 65.44 98 MET A C 1
ATOM 764 O O . MET A 1 98 ? 14.827 -0.991 -21.128 1.00 65.44 98 MET A O 1
ATOM 768 N N . ILE A 1 99 ? 14.599 -0.929 -23.350 1.00 66.75 99 ILE A N 1
ATOM 769 C CA . ILE A 1 99 ? 13.195 -1.387 -23.345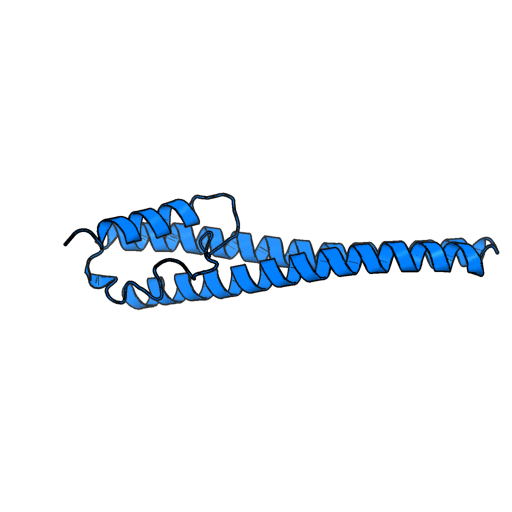 1.00 66.75 99 ILE A CA 1
ATOM 770 C C . ILE A 1 99 ? 13.026 -2.697 -22.552 1.00 66.75 99 ILE A C 1
ATOM 772 O O . ILE A 1 99 ? 12.051 -2.841 -21.813 1.00 66.75 99 ILE A O 1
ATOM 776 N N . GLY A 1 100 ? 13.983 -3.628 -22.639 1.00 69.88 100 GLY A N 1
ATOM 777 C CA . GLY A 1 100 ? 13.956 -4.875 -21.866 1.00 69.88 100 GLY A CA 1
ATOM 778 C C . GLY A 1 100 ? 14.060 -4.666 -20.349 1.00 69.88 100 GLY A C 1
ATOM 779 O O . GLY A 1 100 ? 13.288 -5.251 -19.587 1.00 69.88 100 GLY A O 1
ATOM 780 N N . VAL A 1 101 ? 14.968 -3.793 -19.900 1.00 71.56 101 VAL A N 1
ATOM 781 C CA . VAL A 1 101 ? 15.118 -3.437 -18.475 1.00 71.56 101 VAL A CA 1
ATOM 782 C C . VAL A 1 101 ? 13.869 -2.718 -17.962 1.00 71.56 101 VAL A C 1
ATOM 784 O O . VAL A 1 101 ? 13.383 -3.013 -16.872 1.00 71.56 101 VAL A O 1
ATOM 787 N N . VAL A 1 102 ? 13.294 -1.841 -18.780 1.00 70.44 102 VAL A N 1
ATOM 788 C CA . VAL A 1 102 ? 12.061 -1.109 -18.471 1.00 70.44 102 VAL A CA 1
ATOM 789 C C . VAL A 1 102 ? 10.874 -2.046 -18.338 1.00 70.44 102 VAL A C 1
ATOM 791 O O . VAL A 1 102 ? 10.120 -1.928 -17.379 1.00 70.44 102 VAL A O 1
ATOM 794 N N . GLY A 1 103 ? 10.726 -3.003 -19.256 1.00 72.25 103 GLY A N 1
ATOM 795 C CA . GLY A 1 103 ? 9.671 -4.009 -19.182 1.00 72.25 103 GLY A CA 1
ATOM 796 C C . GLY A 1 103 ? 9.755 -4.836 -17.899 1.00 72.25 103 GLY A C 1
ATOM 797 O O . GLY A 1 103 ? 8.736 -5.078 -17.255 1.00 72.25 103 GLY A O 1
ATOM 798 N N . MET A 1 104 ? 10.968 -5.211 -17.475 1.00 72.94 104 MET A N 1
ATOM 799 C CA . MET A 1 104 ? 11.172 -5.931 -16.215 1.00 72.94 104 MET A CA 1
ATOM 800 C C . MET A 1 104 ? 10.852 -5.074 -14.985 1.00 72.94 104 MET A C 1
ATOM 802 O O . MET A 1 104 ? 10.158 -5.549 -14.085 1.00 72.94 104 MET A O 1
ATOM 806 N N . ILE A 1 105 ? 11.303 -3.816 -14.948 1.00 71.81 105 ILE A N 1
ATOM 807 C CA . ILE A 1 105 ? 11.016 -2.899 -13.834 1.00 71.81 105 ILE A CA 1
ATOM 808 C C . ILE A 1 105 ? 9.513 -2.611 -13.754 1.00 71.81 105 ILE A C 1
ATOM 810 O O . ILE A 1 105 ? 8.925 -2.784 -12.690 1.00 71.81 105 ILE A O 1
ATOM 814 N N . ALA A 1 106 ? 8.869 -2.299 -14.880 1.00 70.56 106 ALA A N 1
ATOM 815 C CA . ALA A 1 106 ? 7.433 -2.052 -14.949 1.00 70.56 106 ALA A CA 1
ATOM 816 C C . ALA A 1 106 ? 6.611 -3.278 -14.517 1.00 70.56 106 ALA A C 1
ATOM 818 O O . ALA A 1 106 ? 5.590 -3.129 -13.853 1.00 70.56 106 ALA A O 1
ATOM 819 N N . MET A 1 107 ? 7.055 -4.499 -14.833 1.00 74.50 107 MET A N 1
ATOM 820 C CA . MET A 1 107 ? 6.382 -5.727 -14.394 1.00 74.50 107 MET A CA 1
ATOM 821 C C . MET A 1 107 ? 6.514 -5.959 -12.880 1.00 74.50 107 MET A C 1
ATOM 823 O O . MET A 1 107 ? 5.564 -6.410 -12.232 1.00 74.50 107 MET A O 1
ATOM 827 N N . ILE A 1 108 ? 7.685 -5.673 -12.301 1.00 74.00 108 ILE A N 1
ATOM 828 C CA . ILE A 1 108 ? 7.903 -5.750 -10.848 1.00 74.00 108 ILE A CA 1
ATOM 829 C C . ILE A 1 108 ? 7.074 -4.673 -10.140 1.00 74.00 108 ILE A C 1
ATOM 831 O O . ILE A 1 108 ? 6.415 -4.959 -9.138 1.00 74.00 108 ILE A O 1
ATOM 835 N N . GLU A 1 109 ? 7.060 -3.456 -10.675 1.00 70.69 109 GLU A N 1
ATOM 836 C CA . GLU A 1 109 ? 6.265 -2.351 -10.151 1.00 70.69 109 GLU A CA 1
ATOM 837 C C . GLU A 1 109 ? 4.765 -2.611 -10.275 1.00 70.69 109 GLU A C 1
ATOM 839 O O . GLU A 1 109 ? 4.061 -2.386 -9.299 1.00 70.69 109 GLU A O 1
ATOM 844 N N . ASP A 1 110 ? 4.260 -3.173 -11.377 1.00 76.75 110 ASP A N 1
ATOM 845 C CA . ASP A 1 110 ? 2.836 -3.517 -11.518 1.00 76.75 110 ASP A CA 1
ATOM 846 C C . ASP A 1 110 ? 2.385 -4.500 -10.427 1.00 76.75 110 ASP A C 1
ATOM 848 O O . ASP A 1 110 ? 1.356 -4.303 -9.775 1.00 76.75 110 ASP A O 1
ATOM 852 N N . LYS A 1 111 ? 3.210 -5.513 -10.120 1.00 79.69 111 LYS A N 1
ATOM 853 C CA . LYS A 1 111 ? 2.947 -6.434 -9.002 1.00 79.69 111 LYS A CA 1
ATOM 854 C C . LYS A 1 111 ? 2.925 -5.708 -7.653 1.00 79.69 111 LYS A C 1
ATOM 856 O O . LYS A 1 111 ? 2.023 -5.964 -6.850 1.00 79.69 111 LYS A O 1
ATOM 861 N N . ARG A 1 112 ? 3.875 -4.799 -7.401 1.00 78.25 112 ARG A N 1
ATOM 862 C CA . ARG A 1 112 ? 3.942 -4.010 -6.154 1.00 78.25 112 ARG A CA 1
ATOM 863 C C . ARG A 1 112 ? 2.764 -3.045 -6.023 1.00 78.25 112 ARG A C 1
ATOM 865 O O . ARG A 1 112 ? 2.098 -3.053 -4.992 1.00 78.25 112 ARG A O 1
ATOM 872 N N . VAL A 1 113 ? 2.433 -2.303 -7.079 1.00 79.00 113 VAL A N 1
ATOM 873 C CA . VAL A 1 113 ? 1.283 -1.388 -7.142 1.00 79.00 113 VAL A CA 1
ATOM 874 C C . VAL A 1 113 ? -0.019 -2.154 -6.925 1.00 79.00 113 VAL A C 1
ATOM 876 O O . VAL A 1 113 ? -0.884 -1.709 -6.168 1.00 79.00 113 VAL A O 1
ATOM 879 N N . LYS A 1 114 ? -0.172 -3.330 -7.546 1.00 83.12 114 LYS A N 1
ATOM 880 C CA . LYS A 1 114 ? -1.357 -4.179 -7.378 1.00 83.12 114 LYS A CA 1
ATOM 881 C C . LYS A 1 114 ? -1.490 -4.696 -5.945 1.00 83.12 114 LYS A C 1
ATOM 883 O O . LYS A 1 114 ? -2.611 -4.720 -5.433 1.00 83.12 114 LYS A O 1
ATOM 888 N N . LYS A 1 115 ? -0.379 -5.067 -5.294 1.00 83.50 115 LYS A N 1
ATOM 889 C CA . LYS A 1 115 ? -0.353 -5.450 -3.872 1.00 83.50 115 LYS A CA 1
ATOM 890 C C . LYS A 1 115 ? -0.731 -4.263 -2.979 1.00 83.50 115 LYS A C 1
ATOM 892 O O . LYS A 1 115 ? -1.697 -4.368 -2.234 1.00 83.50 115 LYS A O 1
ATOM 897 N N . ALA A 1 116 ? -0.077 -3.113 -3.145 1.00 81.44 116 ALA A N 1
ATOM 898 C CA . ALA A 1 116 ? -0.358 -1.899 -2.373 1.00 81.44 116 ALA A CA 1
ATOM 899 C C . ALA A 1 116 ? -1.818 -1.430 -2.527 1.00 81.44 116 ALA A C 1
ATOM 901 O O . ALA A 1 116 ? -2.478 -1.081 -1.551 1.00 81.44 116 ALA A O 1
ATOM 902 N N . LYS A 1 117 ? -2.379 -1.481 -3.745 1.00 83.38 117 LYS A N 1
ATOM 903 C CA . LYS A 1 117 ? -3.786 -1.131 -4.003 1.00 83.38 117 LYS A CA 1
ATOM 904 C C . LYS A 1 117 ? -4.762 -2.084 -3.309 1.00 83.38 117 LYS A C 1
ATOM 906 O O . LYS A 1 117 ? -5.807 -1.632 -2.845 1.00 83.38 117 LYS A O 1
ATOM 911 N N . ARG A 1 118 ? -4.450 -3.383 -3.273 1.00 84.12 118 ARG A N 1
ATOM 912 C CA . ARG A 1 118 ? -5.271 -4.387 -2.582 1.00 84.12 118 ARG A CA 1
ATOM 913 C C . ARG A 1 118 ? -5.232 -4.163 -1.075 1.00 84.12 118 ARG A C 1
ATOM 915 O O . ARG A 1 118 ? -6.285 -3.994 -0.477 1.00 84.12 118 ARG A O 1
ATOM 922 N N . ASN A 1 119 ? -4.031 -4.051 -0.517 1.00 82.19 119 ASN A N 1
ATOM 923 C CA . ASN A 1 119 ? -3.813 -3.803 0.904 1.00 82.19 119 ASN A CA 1
ATOM 924 C C . ASN A 1 119 ? -4.531 -2.539 1.381 1.00 82.19 119 ASN A C 1
ATOM 926 O O . ASN A 1 119 ? -5.225 -2.580 2.392 1.00 82.19 119 ASN A O 1
ATOM 930 N N . LEU A 1 120 ? -4.436 -1.451 0.606 1.00 84.44 120 LEU A N 1
ATOM 931 C CA . LEU A 1 120 ? -5.150 -0.206 0.877 1.00 84.44 120 LEU A CA 1
ATOM 932 C C . LEU A 1 120 ? -6.667 -0.418 0.948 1.00 84.44 120 LEU A C 1
ATOM 934 O O . LEU A 1 120 ? -7.299 0.030 1.897 1.00 84.44 120 LEU A O 1
ATOM 938 N N . LYS A 1 121 ? -7.249 -1.093 -0.051 1.00 85.31 121 LYS A N 1
ATOM 939 C CA . LYS A 1 121 ? -8.697 -1.337 -0.116 1.00 85.31 121 LYS A CA 1
ATOM 940 C C . LYS A 1 121 ? -9.178 -2.202 1.051 1.00 85.31 121 LYS A C 1
ATOM 942 O O . LYS A 1 121 ? -10.260 -1.982 1.586 1.00 85.31 121 LYS A O 1
ATOM 947 N N . ASP A 1 122 ? -8.375 -3.183 1.435 1.00 83.94 122 ASP A N 1
ATOM 948 C CA . ASP A 1 122 ? -8.679 -4.081 2.543 1.00 83.94 122 ASP A CA 1
ATOM 949 C C . ASP A 1 122 ? -8.543 -3.344 3.894 1.00 83.94 122 ASP A C 1
ATOM 951 O O . ASP A 1 122 ? -9.431 -3.460 4.734 1.00 83.94 122 ASP A O 1
ATOM 955 N N . ALA A 1 123 ? -7.520 -2.498 4.075 1.00 83.38 123 ALA A N 1
ATOM 956 C CA . ALA A 1 123 ? -7.382 -1.634 5.254 1.00 83.38 123 ALA A CA 1
ATOM 957 C C . ALA A 1 123 ? -8.531 -0.615 5.369 1.00 83.38 123 ALA A C 1
ATOM 959 O O . ALA A 1 123 ? -9.072 -0.411 6.451 1.00 83.38 123 ALA A O 1
ATOM 960 N N . GLU A 1 124 ? -8.960 -0.028 4.248 1.00 85.12 124 GLU A N 1
ATOM 961 C CA . GLU A 1 124 ? -10.128 0.857 4.181 1.00 85.12 124 GLU A CA 1
ATOM 962 C C . GLU A 1 124 ? -11.408 0.115 4.594 1.00 85.12 124 GLU A C 1
ATOM 964 O O . GLU A 1 124 ? -12.216 0.638 5.359 1.00 85.12 124 GLU A O 1
ATOM 969 N N . LYS A 1 125 ? -11.577 -1.139 4.151 1.00 84.19 125 LYS A N 1
ATOM 970 C CA . LYS A 1 125 ? -12.708 -1.993 4.543 1.00 84.19 125 LYS A CA 1
ATOM 971 C C . LYS A 1 125 ? -12.722 -2.258 6.053 1.00 84.19 125 LYS A C 1
ATOM 973 O O . LYS A 1 125 ? -13.795 -2.192 6.652 1.00 84.19 125 LYS A O 1
ATOM 978 N N . VAL A 1 126 ? -11.564 -2.546 6.658 1.00 81.62 126 VAL A N 1
ATOM 979 C CA . VAL A 1 126 ? -11.426 -2.757 8.114 1.00 81.62 126 VAL A CA 1
ATOM 980 C C . VAL A 1 126 ? -11.770 -1.477 8.870 1.00 81.62 126 VAL A C 1
ATOM 982 O O . VAL A 1 126 ? -12.646 -1.500 9.731 1.00 81.62 126 VAL A O 1
ATOM 985 N N . CYS A 1 127 ? -11.152 -0.356 8.494 1.00 84.25 127 CYS A N 1
ATOM 986 C CA . CYS A 1 127 ? -11.353 0.939 9.139 1.00 84.25 127 CYS A CA 1
ATOM 987 C C . CYS A 1 127 ? -12.822 1.393 9.064 1.00 84.25 127 CYS A C 1
ATOM 989 O O . CYS A 1 127 ? -13.431 1.713 10.083 1.00 84.25 127 CYS A O 1
ATOM 991 N N . ASN A 1 128 ? -13.444 1.308 7.882 1.00 84.75 128 ASN A N 1
ATOM 992 C CA . ASN A 1 128 ? -14.860 1.642 7.700 1.00 84.75 128 ASN A CA 1
ATOM 993 C C . ASN A 1 128 ? -15.782 0.770 8.559 1.00 84.75 128 ASN A C 1
ATOM 995 O O . ASN A 1 128 ? -16.777 1.268 9.088 1.00 84.75 128 ASN A O 1
ATOM 999 N N . LYS A 1 129 ? -15.466 -0.525 8.708 1.00 82.12 129 LYS A N 1
ATOM 1000 C CA . LYS A 1 129 ? -16.249 -1.412 9.570 1.00 82.12 129 LYS A CA 1
ATOM 1001 C C . LYS A 1 129 ? -16.080 -1.011 11.034 1.00 82.12 129 LYS A C 1
ATOM 1003 O O . LYS A 1 129 ? -17.094 -0.784 11.677 1.00 82.12 129 LYS A O 1
ATOM 1008 N N . LEU A 1 130 ? -14.858 -0.820 11.532 1.00 79.69 130 LEU A N 1
ATOM 1009 C CA . LEU A 1 130 ? -14.615 -0.367 12.911 1.00 79.69 130 LEU A CA 1
ATOM 1010 C C . LEU A 1 130 ? -15.351 0.947 13.228 1.00 79.69 130 LEU A C 1
ATOM 1012 O O . LEU A 1 130 ? -16.084 1.023 14.211 1.00 79.69 130 LEU A O 1
ATOM 1016 N N . HIS A 1 131 ? -15.266 1.941 12.339 1.00 81.56 131 HIS A N 1
ATOM 1017 C CA . HIS A 1 131 ? -15.995 3.205 12.484 1.00 81.56 131 HIS A CA 1
ATOM 1018 C C . HIS A 1 131 ? -17.518 3.047 12.488 1.00 81.56 131 HIS A C 1
ATOM 1020 O O . HIS A 1 131 ? -18.205 3.842 13.125 1.00 81.56 131 HIS A O 1
ATOM 1026 N N . SER A 1 132 ? -18.062 2.051 11.782 1.00 82.12 132 SER A N 1
ATOM 1027 C CA . SER A 1 132 ? -19.507 1.800 11.773 1.00 82.12 132 SER A CA 1
ATOM 1028 C C . SER A 1 132 ? -20.043 1.227 13.089 1.00 82.12 132 SER A C 1
ATOM 1030 O O . SER A 1 132 ? -21.230 1.384 13.342 1.00 82.12 132 SER A O 1
ATOM 1032 N N . TYR A 1 133 ? -19.193 0.604 13.915 1.00 75.44 133 TYR A N 1
ATOM 1033 C CA . TYR A 1 133 ? -19.571 0.087 15.240 1.00 75.44 133 TYR A CA 1
ATOM 1034 C C . TYR A 1 133 ? -19.327 1.085 16.377 1.00 75.44 133 TYR A C 1
ATOM 1036 O O . TYR A 1 133 ? -19.916 0.940 17.438 1.00 75.44 133 TYR A O 1
ATOM 1044 N N . ALA A 1 134 ? -18.491 2.102 16.161 1.00 69.19 134 ALA A N 1
ATOM 1045 C CA . ALA A 1 134 ? -18.259 3.176 17.131 1.00 69.19 134 ALA A CA 1
ATOM 1046 C C . ALA A 1 134 ? -19.333 4.286 17.102 1.00 69.19 134 ALA A C 1
ATOM 1048 O O . ALA A 1 134 ? -19.198 5.285 17.807 1.00 69.19 134 ALA A O 1
ATOM 1049 N N . ARG A 1 135 ? -20.358 4.159 16.248 1.00 59.44 135 ARG A N 1
ATOM 1050 C CA . ARG A 1 135 ? -21.457 5.121 16.079 1.00 59.44 135 ARG A CA 1
ATOM 1051 C C . ARG A 1 135 ? -22.770 4.508 16.544 1.00 59.44 135 ARG A C 1
ATOM 1053 O O . ARG A 1 135 ? -23.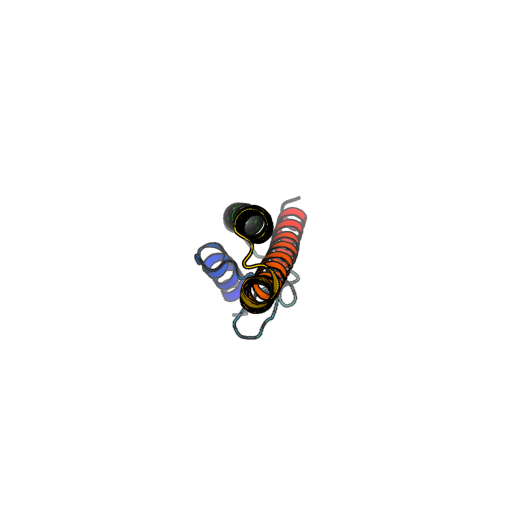549 5.260 17.169 1.00 59.44 135 ARG A O 1
#

Radius of gyration: 21.59 Å; chains: 1; bounding box: 46×32×58 Å

Sequence (135 aa):
MEKDEDTYIALKMMAETIDLSSRNDNDEIIGLEYYVNFNVLTDDELTELIQLWDQKLTTCQKEKLASQFTVIQVFGLIGLAMLIAWLSGGIAGAIASMIGVVGMIAMIEDKRVKKAKRNLKDAEKVCNKLHSYAR

pLDDT: mean 74.57, std 9.81, range [41.0, 88.0]

Foldseek 3Di:
DPPPVVQLVVLVVVLPDPDLACADPVRDNGNPVPDPCPVVDDLVSLVSSLVSLVVSLVVLVVQLVVLVVVLVVLVVVLVVVQVVCVVVVVHDPVNVVSVVVNVVVVVVSVVSNVNSVVSNVSSVVVNVVSVVVSD

Secondary structure (DSSP, 8-state):
--SSHHHHHHHHHHHHSSS---B-TT--BTTTTT---GGGS-HHHHHHHHHHHHHHHHHHHHHHHHHHHHHHHHHHHHHHHHHHHHHHT-HHHHHHHHHHHHHHHHHHHHHHHHHHHHHHHHHHHHHHHHHHH--